Protein AF-A2ICV4-F1 (af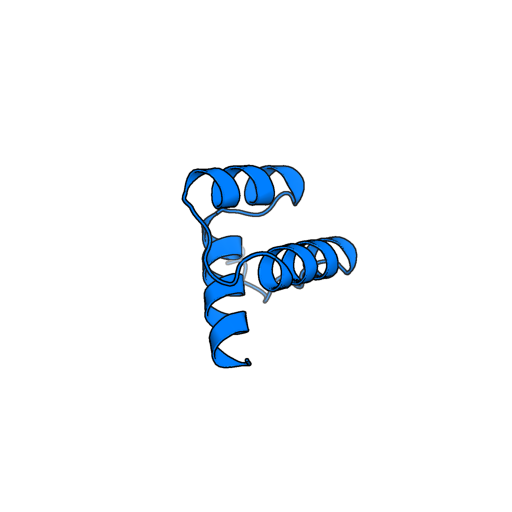db_monomer)

Nearest PDB structures (foldseek):
  2r5z-assembly1_A  TM=9.123E-01  e=1.590E-06  Drosophila melanogaster
  1b72-assembly1_A  TM=9.574E-01  e=3.568E-05  Homo sapiens
  5zjr-assembly1_A  TM=9.208E-01  e=4.968E-05  Drosophila melanogaster
  1p7j-assembly1_A  TM=9.521E-01  e=1.341E-04  Drosophila melanogaster
  1enh-assembly1_A  TM=9.420E-01  e=1.635E-04  Drosophila melanogaster

Organism: Megalobrama amblycephala (NCBI:txid75352)

Radius of gyration: 12.44 Å; Cα contacts (8 Å, |Δi|>4): 23; chains: 1; bounding box: 22×36×31 Å

Secondary structure (DSSP, 8-state):
--------PPPPHHHHHHHHHHHHH-SS--HHHHHHHHHHTT--HHHHHHHHHHHHHT-

Sequence (59 aa):
GAVRKRGRQTYSRYQTLELEIEFHFNRYLSRRRRIEIAHALCLTERQIKIWFQNRRMKW

pLDDT: mean 89.4, std 15.73, range [38.25, 98.06]

Structure (mmCIF, N/C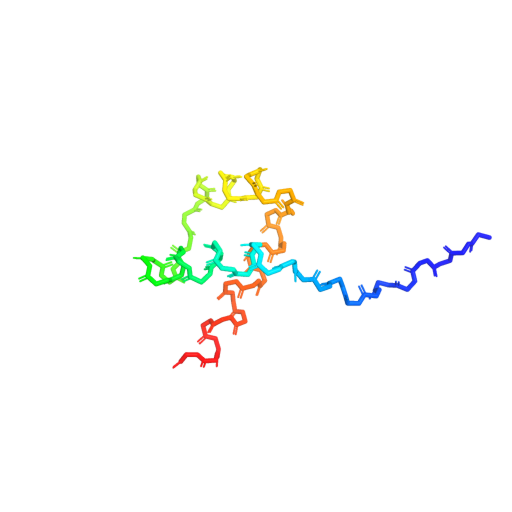A/C/O backbone):
data_AF-A2ICV4-F1
#
_entry.id   AF-A2ICV4-F1
#
loop_
_atom_site.group_PDB
_atom_site.id
_atom_site.type_symbol
_atom_site.label_atom_id
_atom_site.label_alt_id
_atom_site.label_comp_id
_atom_site.label_asym_id
_atom_site.label_entity_id
_atom_site.label_seq_id
_atom_site.pdbx_PDB_ins_code
_atom_site.Cartn_x
_atom_site.Cartn_y
_atom_site.Cartn_z
_atom_site.occupancy
_atom_site.B_iso_or_equiv
_atom_site.auth_seq_id
_atom_site.auth_comp_id
_atom_site.auth_asym_id
_atom_site.auth_atom_id
_atom_site.pdbx_PDB_model_num
ATOM 1 N N . GLY A 1 1 ? -6.502 23.853 18.244 1.00 38.25 1 GLY A N 1
ATOM 2 C CA . GLY A 1 1 ? -6.391 23.062 17.003 1.00 38.25 1 GLY A CA 1
ATOM 3 C C . GLY A 1 1 ? -5.765 21.726 17.323 1.00 38.25 1 GLY A C 1
ATOM 4 O O . GLY A 1 1 ? -4.585 21.685 17.636 1.00 38.25 1 GLY A O 1
ATOM 5 N N . ALA A 1 2 ? -6.553 20.651 17.350 1.00 43.34 2 ALA A N 1
ATOM 6 C CA . ALA A 1 2 ? -6.045 19.336 17.722 1.00 43.34 2 ALA A CA 1
ATOM 7 C C . ALA A 1 2 ? -5.163 18.783 16.596 1.00 43.34 2 ALA A C 1
ATOM 9 O O . ALA A 1 2 ? -5.658 18.388 15.540 1.00 43.34 2 ALA A O 1
ATOM 10 N N . VAL A 1 3 ? -3.851 18.749 16.834 1.00 53.25 3 VAL A N 1
ATOM 11 C CA . VAL A 1 3 ? -2.906 17.930 16.075 1.00 53.25 3 VAL A CA 1
ATOM 12 C C . VAL A 1 3 ? -3.400 16.490 16.177 1.00 53.25 3 VAL A C 1
ATOM 14 O O . VAL A 1 3 ? -3.199 15.813 17.186 1.00 53.25 3 VAL A O 1
ATOM 17 N N . ARG A 1 4 ? -4.108 16.023 15.142 1.00 53.94 4 ARG A N 1
ATOM 18 C CA . ARG A 1 4 ? -4.434 14.610 14.975 1.00 53.94 4 ARG A CA 1
ATOM 19 C C . ARG A 1 4 ? -3.104 13.885 14.832 1.00 53.94 4 ARG A C 1
ATOM 21 O O . ARG A 1 4 ? -2.548 13.811 13.737 1.00 53.94 4 ARG A O 1
ATOM 28 N N . LYS A 1 5 ? -2.580 13.369 15.951 1.00 51.88 5 LYS A N 1
ATOM 29 C CA . LYS A 1 5 ? -1.586 12.293 15.950 1.00 51.88 5 LYS A CA 1
ATOM 30 C C . LYS A 1 5 ? -2.034 11.331 14.853 1.00 51.88 5 LYS A C 1
ATOM 32 O O . LYS A 1 5 ? -3.189 10.906 14.878 1.00 51.88 5 LYS A O 1
ATOM 37 N N . ARG A 1 6 ? -1.179 11.065 13.857 1.00 58.94 6 ARG A N 1
ATOM 38 C CA . ARG A 1 6 ? -1.409 10.044 12.823 1.00 58.94 6 ARG A CA 1
ATOM 39 C C . ARG A 1 6 ? -1.488 8.696 13.541 1.00 58.94 6 ARG A C 1
ATOM 41 O O . ARG A 1 6 ? -0.514 7.956 13.608 1.00 58.94 6 ARG A O 1
ATOM 48 N N . GLY A 1 7 ? -2.630 8.437 14.173 1.00 53.91 7 GLY A N 1
ATOM 49 C CA . GLY A 1 7 ? -2.958 7.163 14.769 1.00 53.91 7 GLY A CA 1
ATOM 50 C C . GLY A 1 7 ? -2.831 6.139 13.664 1.00 53.91 7 GLY A C 1
ATOM 51 O O . GLY A 1 7 ? -3.209 6.397 12.518 1.00 53.91 7 GLY A O 1
ATOM 52 N N . ARG A 1 8 ? -2.213 5.011 13.987 1.00 62.62 8 ARG A N 1
ATOM 53 C CA . ARG A 1 8 ? -2.091 3.897 13.064 1.00 62.62 8 ARG A CA 1
ATOM 54 C C . ARG A 1 8 ? -3.504 3.483 12.669 1.00 62.62 8 ARG A C 1
ATOM 56 O O . A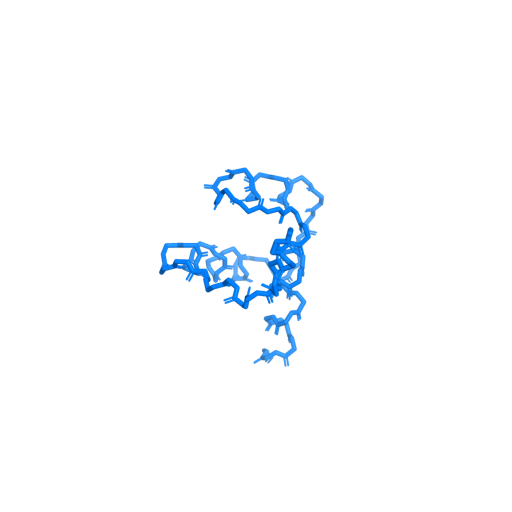RG A 1 8 ? -4.191 2.832 13.447 1.00 62.62 8 ARG A O 1
ATOM 63 N N . GLN A 1 9 ? -3.952 3.918 11.498 1.00 70.69 9 GLN A N 1
ATOM 64 C CA . GLN A 1 9 ? -5.248 3.510 10.993 1.00 70.69 9 GLN A CA 1
ATOM 65 C C . GLN A 1 9 ? -5.138 2.031 10.641 1.00 70.69 9 GLN A C 1
ATOM 67 O O . GLN A 1 9 ? -4.286 1.636 9.841 1.00 70.69 9 GLN A O 1
ATOM 72 N N . THR A 1 10 ? -5.932 1.213 11.319 1.00 86.06 10 THR A N 1
ATOM 73 C CA . THR A 1 10 ? -6.041 -0.210 11.028 1.00 86.06 10 THR A CA 1
ATOM 74 C C . THR A 1 10 ? -6.895 -0.380 9.778 1.00 86.06 10 THR A C 1
ATOM 76 O O . THR A 1 10 ? -7.933 0.264 9.630 1.00 86.06 10 THR A O 1
ATOM 79 N N . TYR A 1 11 ? -6.434 -1.218 8.851 1.00 93.12 11 TYR A N 1
ATOM 80 C CA . TYR A 1 11 ? -7.243 -1.609 7.702 1.00 93.12 11 TYR A CA 1
ATOM 81 C C . TYR A 1 11 ? -8.384 -2.505 8.181 1.00 93.12 11 TYR A C 1
ATOM 83 O O . TYR A 1 11 ? -8.203 -3.305 9.104 1.00 93.12 11 TYR A O 1
ATOM 91 N N . SER A 1 12 ? -9.558 -2.380 7.565 1.00 95.69 12 SER A N 1
ATOM 92 C CA . SER A 1 12 ? -10.664 -3.293 7.847 1.00 95.69 12 SER A CA 1
ATOM 93 C C . SER A 1 12 ? -10.303 -4.725 7.432 1.00 95.69 12 SER A C 1
ATOM 95 O O . SER A 1 12 ? -9.364 -4.958 6.659 1.00 95.69 12 SER A O 1
ATOM 97 N N . ARG A 1 13 ? -11.067 -5.709 7.922 1.00 95.19 13 ARG A N 1
ATOM 98 C CA . ARG A 1 13 ? -10.896 -7.112 7.511 1.00 95.19 13 ARG A CA 1
ATOM 99 C C . ARG A 1 13 ? -11.037 -7.269 5.995 1.00 95.19 13 ARG A C 1
ATOM 101 O O . ARG A 1 13 ? -10.228 -7.961 5.391 1.00 95.19 13 ARG A O 1
ATOM 108 N N . TYR A 1 14 ? -12.009 -6.577 5.401 1.00 96.50 14 TYR A N 1
ATOM 109 C CA . TYR A 1 14 ? -12.229 -6.557 3.955 1.00 96.50 14 TYR A CA 1
ATOM 110 C C . TYR A 1 14 ? -11.032 -5.959 3.205 1.00 96.50 14 TYR A C 1
ATOM 112 O O . TYR A 1 14 ? -10.477 -6.606 2.327 1.00 96.50 14 TYR A O 1
ATOM 120 N N . GLN A 1 15 ? -10.557 -4.776 3.615 1.00 97.19 15 GLN A N 1
ATOM 121 C CA . GLN A 1 15 ? -9.387 -4.144 2.994 1.00 97.19 15 GLN A CA 1
ATOM 122 C C . GLN A 1 15 ? -8.146 -5.038 3.072 1.00 97.19 15 GLN A C 1
ATOM 124 O O . GLN A 1 15 ? -7.401 -5.149 2.107 1.00 97.19 15 GLN A O 1
ATOM 129 N N . THR A 1 16 ? -7.923 -5.685 4.218 1.00 96.69 16 THR A N 1
ATOM 130 C CA . THR A 1 16 ? -6.784 -6.591 4.402 1.00 96.69 16 THR A CA 1
ATOM 131 C C . THR A 1 16 ? -6.893 -7.820 3.502 1.00 96.69 16 THR A C 1
ATOM 133 O O . THR A 1 16 ? -5.903 -8.192 2.885 1.00 96.69 16 THR A O 1
ATOM 136 N N . LEU A 1 1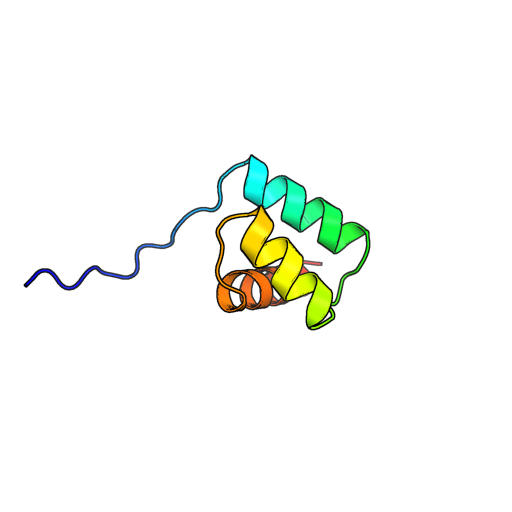7 ? -8.081 -8.423 3.400 1.00 97.38 17 LEU A N 1
ATOM 137 C CA . LEU A 1 17 ? -8.322 -9.582 2.543 1.00 97.38 17 LEU A CA 1
ATOM 138 C C . LEU A 1 17 ? -8.027 -9.262 1.072 1.00 97.38 17 LEU A C 1
ATOM 140 O O . LEU A 1 17 ? -7.235 -9.962 0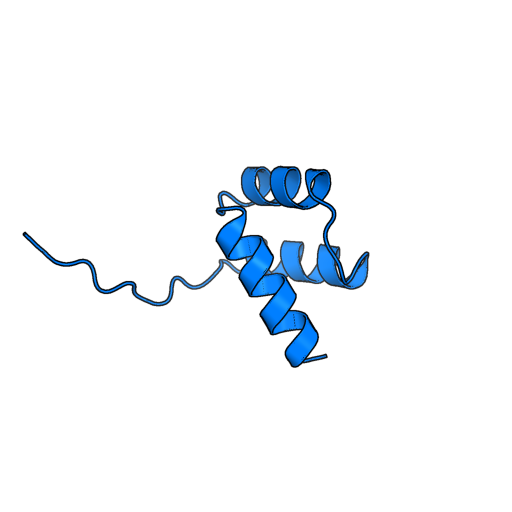.453 1.00 97.38 17 LEU A O 1
ATOM 144 N N . GLU A 1 18 ? -8.588 -8.174 0.546 1.00 98.00 18 GLU A N 1
ATOM 145 C CA . GLU A 1 18 ? -8.383 -7.767 -0.850 1.00 98.00 18 GLU A CA 1
ATOM 146 C C . GLU A 1 18 ? -6.908 -7.454 -1.154 1.00 98.00 18 GLU A C 1
ATOM 148 O O . GLU A 1 18 ? -6.390 -7.813 -2.211 1.00 98.00 18 GLU A O 1
ATOM 153 N N . LEU A 1 19 ? -6.192 -6.836 -0.206 1.00 97.56 19 LEU A N 1
ATOM 154 C CA . LEU A 1 19 ? -4.754 -6.584 -0.334 1.00 97.56 19 LEU A CA 1
ATOM 155 C C . LEU A 1 19 ? -3.931 -7.883 -0.362 1.00 97.56 19 LEU A C 1
ATOM 157 O O . LEU A 1 19 ? -2.988 -7.984 -1.146 1.00 97.56 19 LEU A O 1
ATOM 161 N N . GLU A 1 20 ? -4.270 -8.872 0.471 1.00 97.69 20 GLU A N 1
ATOM 162 C CA . GLU A 1 20 ? -3.612 -10.187 0.478 1.00 97.69 20 GLU A CA 1
ATOM 163 C C . GLU A 1 20 ? -3.904 -10.982 -0.800 1.00 97.69 20 GLU A C 1
ATOM 165 O O . GLU A 1 20 ? -2.983 -11.579 -1.360 1.00 97.69 20 GLU A O 1
ATOM 170 N N . ILE A 1 21 ? -5.148 -10.948 -1.294 1.00 97.00 21 ILE A N 1
ATOM 171 C CA . ILE A 1 21 ? -5.538 -11.577 -2.565 1.00 97.00 21 ILE A CA 1
ATOM 172 C C . ILE A 1 21 ? -4.712 -10.989 -3.708 1.00 97.00 21 ILE A C 1
ATOM 174 O O . ILE A 1 21 ? -4.071 -11.729 -4.457 1.00 97.00 21 ILE A O 1
ATOM 178 N N . GLU A 1 22 ? -4.664 -9.660 -3.814 1.00 97.44 22 GLU A N 1
ATOM 179 C CA . GLU A 1 22 ? -3.878 -9.012 -4.859 1.00 97.44 22 GLU A CA 1
ATOM 180 C C . GLU A 1 22 ? -2.386 -9.335 -4.727 1.00 97.44 22 GLU A C 1
ATOM 182 O O . GLU A 1 22 ? -1.721 -9.597 -5.725 1.00 97.44 22 GLU A O 1
ATOM 187 N N . PHE A 1 23 ? -1.839 -9.342 -3.508 1.00 97.25 23 PHE A N 1
ATOM 188 C CA . PHE A 1 23 ? -0.431 -9.663 -3.281 1.00 97.25 23 PHE A CA 1
ATOM 189 C C . PHE A 1 23 ? -0.073 -11.092 -3.690 1.00 97.25 23 PHE A C 1
ATOM 191 O O . PHE A 1 23 ? 1.018 -11.327 -4.217 1.00 97.25 23 PHE A O 1
ATOM 198 N N . HIS A 1 24 ? -0.984 -12.037 -3.450 1.00 96.19 24 HIS A N 1
ATOM 199 C CA . HIS A 1 24 ? -0.834 -13.419 -3.887 1.00 96.19 24 HIS A CA 1
ATOM 200 C C . HIS A 1 24 ? -0.832 -13.524 -5.416 1.00 96.19 24 HIS A C 1
ATOM 202 O O . HIS A 1 24 ? -0.019 -14.259 -5.974 1.00 96.19 24 HIS A O 1
ATOM 208 N N . PHE A 1 25 ? -1.686 -12.748 -6.090 1.00 95.62 25 PHE A N 1
ATOM 209 C CA . PHE A 1 25 ? -1.719 -12.674 -7.549 1.00 95.62 25 PHE A CA 1
ATOM 210 C C . PHE A 1 25 ? -0.463 -12.002 -8.128 1.00 95.62 25 PHE A C 1
ATOM 212 O O . PHE A 1 25 ? 0.136 -12.501 -9.080 1.00 95.62 25 PHE A O 1
ATOM 219 N N . ASN A 1 26 ? -0.032 -10.879 -7.548 1.00 93.88 26 ASN A N 1
ATOM 220 C CA . ASN A 1 26 ? 1.170 -10.165 -7.957 1.00 93.88 26 ASN A CA 1
ATOM 221 C C . ASN A 1 26 ? 1.824 -9.406 -6.788 1.00 93.88 26 ASN A C 1
ATOM 223 O O . ASN A 1 26 ? 1.291 -8.431 -6.260 1.00 93.88 26 ASN A O 1
ATOM 227 N N . ARG A 1 27 ? 3.067 -9.776 -6.454 1.00 94.69 27 ARG A N 1
ATOM 228 C CA . ARG A 1 27 ? 3.844 -9.156 -5.361 1.00 94.69 27 ARG A CA 1
ATOM 229 C C . ARG A 1 27 ? 4.265 -7.698 -5.640 1.00 94.69 27 ARG A C 1
ATOM 231 O O . ARG A 1 27 ? 4.710 -6.993 -4.720 1.00 94.69 27 ARG A O 1
ATOM 238 N N . TYR A 1 28 ? 4.136 -7.227 -6.885 1.00 96.31 28 TYR A N 1
ATOM 239 C CA . TYR A 1 28 ? 4.494 -5.876 -7.323 1.00 96.31 28 TYR A CA 1
ATOM 240 C C . TYR A 1 28 ? 3.354 -5.209 -8.095 1.00 96.31 28 TYR A C 1
ATOM 242 O O . TYR A 1 28 ? 2.911 -5.678 -9.135 1.00 96.31 28 TYR A O 1
ATOM 250 N N . LEU A 1 29 ? 2.926 -4.035 -7.635 1.00 94.75 29 LEU A N 1
ATOM 251 C CA . LEU A 1 29 ? 1.861 -3.291 -8.301 1.00 94.75 29 LEU A CA 1
ATOM 252 C C . LEU A 1 29 ? 2.372 -2.430 -9.454 1.00 94.75 29 LEU A C 1
ATOM 254 O O . LEU A 1 29 ? 3.248 -1.577 -9.271 1.00 94.75 29 LEU A O 1
ATOM 258 N N . SER A 1 30 ? 1.703 -2.547 -10.601 1.00 96.62 30 SER A N 1
ATOM 259 C CA . SER A 1 30 ? 1.752 -1.529 -11.649 1.00 96.62 30 SER A CA 1
ATOM 260 C C . SER A 1 30 ? 1.061 -0.236 -11.187 1.00 96.62 30 SER A C 1
ATOM 262 O O . SER A 1 30 ? 0.283 -0.222 -10.227 1.00 96.62 30 SE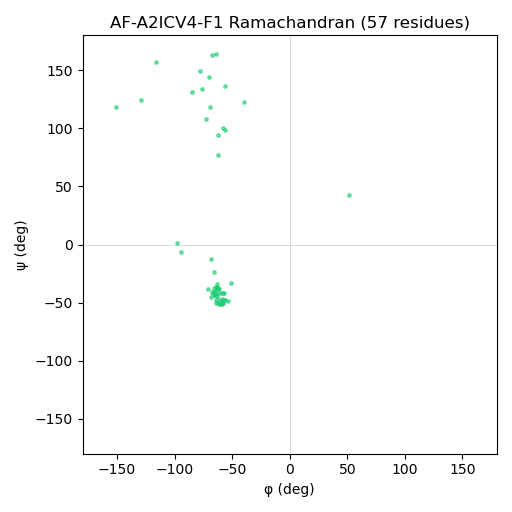R A O 1
ATOM 264 N N . ARG A 1 31 ? 1.327 0.884 -11.874 1.00 96.38 31 ARG A N 1
ATOM 265 C CA . ARG A 1 31 ? 0.655 2.162 -11.578 1.00 96.38 31 ARG A CA 1
ATOM 266 C C . ARG A 1 31 ? -0.861 2.047 -11.716 1.00 96.38 31 ARG A C 1
ATOM 268 O O . ARG A 1 31 ? -1.569 2.475 -10.813 1.00 96.38 31 ARG A O 1
ATOM 275 N N . ARG A 1 32 ? -1.335 1.450 -12.814 1.00 97.31 32 ARG A N 1
ATOM 276 C CA . ARG A 1 32 ? -2.769 1.296 -13.083 1.00 97.31 32 ARG A CA 1
ATOM 277 C C . ARG A 1 32 ? -3.451 0.508 -11.968 1.00 97.31 32 ARG A C 1
ATOM 279 O O . ARG A 1 32 ? -4.419 0.986 -11.389 1.00 97.31 32 ARG A O 1
ATOM 286 N N . ARG A 1 33 ? -2.874 -0.637 -11.592 1.00 97.12 33 ARG A N 1
ATOM 287 C CA . ARG A 1 33 ? -3.471 -1.513 -10.583 1.00 97.12 33 ARG A CA 1
ATOM 288 C C . ARG A 1 33 ? -3.509 -0.875 -9.196 1.00 97.12 33 A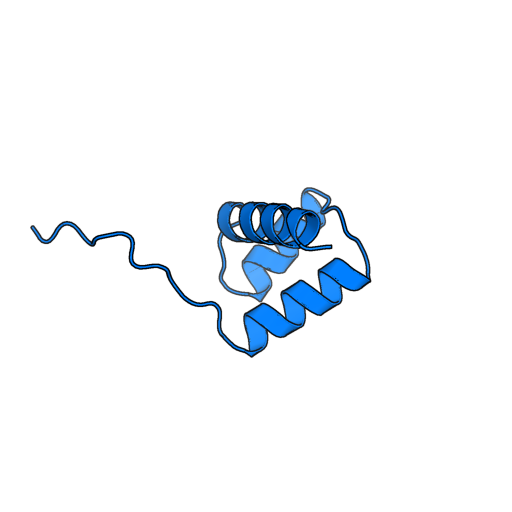RG A C 1
ATOM 290 O O . ARG A 1 33 ? -4.494 -0.994 -8.479 1.00 97.12 33 ARG A O 1
ATOM 297 N N . ARG A 1 34 ? -2.465 -0.122 -8.839 1.00 97.94 34 ARG A N 1
ATOM 298 C CA . ARG A 1 34 ? -2.443 0.652 -7.591 1.00 97.94 34 ARG A CA 1
ATOM 299 C C . ARG A 1 34 ? -3.580 1.675 -7.519 1.00 97.94 34 ARG A C 1
ATOM 301 O O . ARG A 1 34 ? -4.169 1.807 -6.452 1.00 97.94 34 ARG A O 1
ATOM 308 N N . ILE A 1 35 ? -3.870 2.377 -8.617 1.00 98.06 35 ILE A N 1
ATOM 309 C CA . ILE A 1 35 ? -4.979 3.341 -8.688 1.00 98.06 35 ILE A CA 1
ATOM 310 C C . ILE A 1 35 ? -6.314 2.606 -8.515 1.00 98.06 35 ILE A C 1
ATOM 312 O O . ILE A 1 35 ? -7.096 2.974 -7.644 1.00 98.06 35 ILE A O 1
ATOM 316 N N . GLU A 1 36 ? -6.543 1.528 -9.269 1.00 97.88 36 GLU A N 1
ATOM 317 C CA . GLU A 1 36 ? -7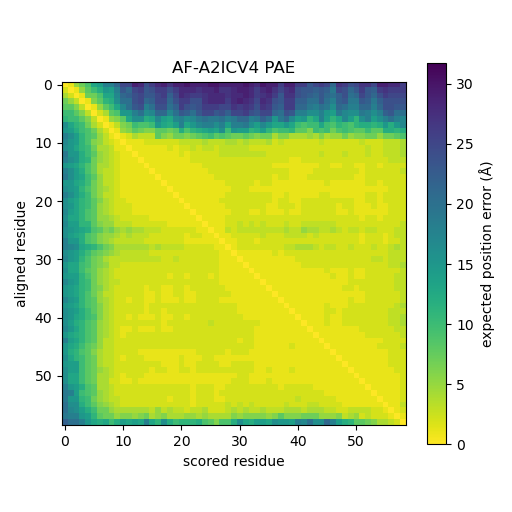.779 0.730 -9.196 1.00 97.88 36 GLU A CA 1
ATOM 318 C C . GLU A 1 36 ? -8.081 0.258 -7.762 1.00 97.88 36 GLU A C 1
ATOM 320 O O . GLU A 1 36 ? -9.180 0.466 -7.252 1.00 97.88 36 GLU A O 1
ATOM 325 N N . ILE A 1 37 ? -7.087 -0.311 -7.074 1.00 97.31 37 ILE A N 1
ATOM 326 C CA . ILE A 1 37 ? -7.252 -0.834 -5.709 1.00 97.31 37 ILE A CA 1
ATOM 327 C C . ILE A 1 37 ? -7.428 0.295 -4.692 1.00 97.31 37 ILE A C 1
ATOM 329 O O . ILE A 1 37 ? -8.219 0.169 -3.760 1.00 97.31 37 ILE A O 1
ATOM 333 N N . ALA A 1 38 ? -6.706 1.406 -4.860 1.00 97.75 38 ALA A N 1
ATOM 334 C CA . ALA A 1 38 ? -6.864 2.583 -4.011 1.00 97.75 38 ALA A CA 1
ATOM 335 C C . ALA A 1 38 ? -8.321 3.079 -4.031 1.00 97.75 38 ALA A C 1
ATOM 337 O O . ALA A 1 38 ? -8.922 3.261 -2.971 1.00 97.75 38 ALA A O 1
ATOM 338 N N . HIS A 1 39 ? -8.912 3.201 -5.224 1.00 97.69 39 HIS A N 1
ATOM 339 C CA . HIS A 1 39 ? -10.319 3.568 -5.374 1.00 97.69 39 HIS A CA 1
ATOM 340 C C . HIS A 1 39 ? -11.266 2.512 -4.791 1.00 97.69 39 HIS A C 1
ATOM 342 O O . HIS A 1 39 ? -12.151 2.871 -4.018 1.00 97.69 39 HIS A O 1
ATOM 348 N N . ALA A 1 40 ? -11.061 1.226 -5.096 1.00 97.31 40 ALA A N 1
ATOM 349 C CA . ALA A 1 40 ? -11.936 0.144 -4.635 1.00 97.31 40 ALA A CA 1
ATOM 350 C C . ALA A 1 40 ? -11.962 -0.013 -3.103 1.00 97.31 40 ALA A C 1
ATOM 352 O O . ALA A 1 40 ? -12.990 -0.358 -2.526 1.00 97.31 40 ALA A O 1
ATOM 353 N N . LEU A 1 41 ? -10.835 0.246 -2.435 1.00 97.12 41 LEU A N 1
ATOM 354 C CA . LEU A 1 41 ? -10.693 0.081 -0.987 1.00 97.12 41 LEU A CA 1
ATOM 355 C C . LEU A 1 41 ? -10.859 1.382 -0.197 1.00 97.12 41 LEU A C 1
ATOM 357 O O . LEU A 1 41 ? -10.714 1.357 1.028 1.00 97.12 41 LEU A O 1
ATOM 361 N N . CYS A 1 42 ? -11.135 2.506 -0.866 1.00 96.50 42 CYS A N 1
ATOM 362 C CA . CYS A 1 42 ? -11.134 3.842 -0.263 1.00 96.50 42 CYS A CA 1
ATOM 363 C C . CYS A 1 42 ? -9.827 4.130 0.504 1.00 96.50 42 CYS A C 1
ATOM 365 O O . CYS A 1 42 ? -9.830 4.653 1.621 1.00 96.50 42 CYS A O 1
ATOM 367 N N . LEU A 1 43 ? -8.696 3.753 -0.094 1.00 95.88 43 LEU A N 1
ATOM 368 C CA . LEU A 1 43 ? -7.350 3.985 0.422 1.00 95.88 43 LEU A CA 1
ATOM 369 C C . LEU A 1 43 ? -6.585 4.905 -0.524 1.00 95.88 43 LEU A C 1
ATOM 371 O O . LEU A 1 43 ? -6.863 4.997 -1.711 1.00 95.88 43 LEU A O 1
ATOM 375 N N . THR A 1 44 ? -5.562 5.577 -0.015 1.00 96.62 44 THR A N 1
ATOM 376 C CA . THR A 1 44 ? -4.650 6.343 -0.872 1.00 96.62 44 THR A CA 1
ATOM 377 C C . THR A 1 44 ? -3.657 5.416 -1.571 1.00 96.62 44 THR A C 1
ATOM 379 O O . THR A 1 44 ? -3.187 4.441 -0.981 1.00 96.62 44 THR A O 1
ATOM 382 N N . GLU A 1 45 ? -3.212 5.773 -2.780 1.00 97.31 45 GLU A N 1
ATOM 383 C CA . GLU A 1 45 ? -2.130 5.052 -3.474 1.00 97.31 45 GLU A CA 1
ATOM 384 C C . GLU A 1 45 ? -0.880 4.871 -2.593 1.00 97.31 45 GLU A C 1
ATOM 386 O O . GLU A 1 45 ? -0.186 3.854 -2.667 1.00 97.31 45 GLU A O 1
ATOM 391 N N . ARG A 1 46 ? -0.599 5.849 -1.721 1.00 95.81 46 ARG A N 1
ATOM 392 C CA . ARG A 1 46 ? 0.504 5.792 -0.757 1.00 95.81 46 ARG A CA 1
ATOM 393 C C . ARG A 1 46 ? 0.311 4.672 0.267 1.00 95.81 46 ARG A C 1
ATOM 395 O O . ARG A 1 46 ? 1.275 3.967 0.554 1.00 95.81 46 ARG A O 1
ATOM 402 N N . GLN A 1 47 ? -0.891 4.506 0.818 1.00 96.00 47 GLN A N 1
ATOM 403 C CA . GLN A 1 47 ? -1.202 3.420 1.757 1.00 96.00 47 GLN A CA 1
ATOM 404 C C . GLN A 1 47 ? -1.050 2.055 1.088 1.00 96.00 47 GLN A C 1
ATOM 406 O O . GLN A 1 47 ? -0.387 1.186 1.650 1.00 96.00 47 GLN A O 1
ATOM 411 N N . ILE A 1 48 ? -1.559 1.913 -0.140 1.00 97.06 48 ILE A N 1
ATOM 412 C CA . ILE A 1 48 ? -1.388 0.700 -0.947 1.00 97.06 48 ILE A CA 1
ATOM 413 C C . ILE A 1 48 ? 0.105 0.402 -1.157 1.00 97.06 48 ILE A C 1
ATOM 415 O O . ILE A 1 48 ? 0.577 -0.694 -0.859 1.00 97.06 48 ILE A O 1
ATOM 419 N N . LYS A 1 49 ? 0.891 1.399 -1.591 1.00 96.50 49 LYS A N 1
ATOM 420 C CA . LYS A 1 49 ? 2.341 1.253 -1.804 1.00 96.50 49 LYS A CA 1
ATOM 421 C C . LYS A 1 49 ? 3.069 0.797 -0.535 1.00 96.50 49 LYS A C 1
ATOM 423 O O . LYS A 1 49 ? 3.876 -0.128 -0.606 1.00 96.50 49 LYS A O 1
ATOM 428 N N . ILE A 1 50 ? 2.789 1.434 0.604 1.00 95.88 50 ILE A N 1
ATOM 429 C CA . ILE A 1 50 ? 3.412 1.102 1.894 1.00 95.88 50 ILE A CA 1
ATOM 430 C C . ILE A 1 50 ? 3.015 -0.305 2.340 1.00 95.88 50 ILE A C 1
ATOM 432 O O . ILE A 1 50 ? 3.870 -1.055 2.805 1.00 95.88 50 ILE A O 1
ATOM 436 N N . TRP A 1 51 ? 1.744 -0.686 2.186 1.00 96.19 51 TRP A N 1
ATOM 437 C CA . TRP A 1 51 ? 1.291 -2.026 2.547 1.00 96.19 51 TRP A CA 1
ATOM 438 C C . TRP A 1 51 ? 2.023 -3.092 1.724 1.00 96.19 51 TRP A C 1
ATOM 440 O O . TRP A 1 51 ? 2.606 -3.996 2.311 1.00 96.19 51 TRP A O 1
ATOM 450 N N . PHE A 1 52 ? 2.117 -2.929 0.399 1.00 97.25 52 PHE A N 1
ATOM 451 C CA . PHE A 1 52 ? 2.841 -3.870 -0.468 1.00 97.25 52 PHE A CA 1
ATOM 452 C C . PHE A 1 52 ? 4.338 -3.936 -0.142 1.00 97.25 52 PHE A C 1
ATOM 454 O O . PHE A 1 52 ? 4.932 -5.010 -0.180 1.00 97.25 52 PHE A O 1
ATOM 461 N N . GLN A 1 53 ? 4.963 -2.804 0.198 1.00 96.75 53 GLN 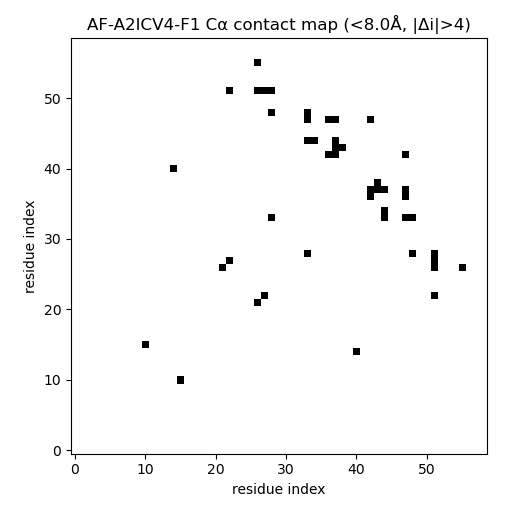A N 1
ATOM 462 C CA . GLN A 1 53 ? 6.353 -2.777 0.668 1.00 96.75 53 GLN A CA 1
ATOM 463 C C . GLN A 1 53 ? 6.525 -3.576 1.964 1.00 96.75 53 GLN A C 1
ATOM 465 O O . GLN A 1 53 ? 7.368 -4.467 2.021 1.00 96.75 53 GLN A O 1
ATOM 470 N N . ASN A 1 54 ? 5.692 -3.312 2.970 1.00 95.56 54 ASN A N 1
ATOM 471 C CA . ASN A 1 54 ? 5.737 -4.020 4.248 1.00 95.56 54 ASN A CA 1
ATOM 472 C C . ASN A 1 54 ? 5.417 -5.509 4.099 1.00 95.56 54 ASN A C 1
ATOM 474 O O . ASN A 1 54 ? 5.997 -6.332 4.804 1.00 95.56 54 ASN A O 1
ATOM 478 N N . ARG A 1 55 ? 4.496 -5.862 3.196 1.00 96.50 55 ARG A N 1
ATOM 479 C CA . ARG A 1 55 ? 4.104 -7.250 2.970 1.00 96.50 55 ARG A CA 1
ATOM 480 C C . ARG A 1 55 ? 5.242 -8.064 2.367 1.00 96.50 55 ARG A C 1
ATOM 482 O O . ARG A 1 55 ? 5.471 -9.166 2.848 1.00 96.50 55 ARG A O 1
ATOM 489 N N . ARG A 1 56 ? 5.990 -7.499 1.408 1.00 95.69 56 ARG A N 1
ATOM 490 C CA . ARG A 1 56 ? 7.199 -8.135 0.853 1.00 95.69 56 ARG A CA 1
ATOM 491 C C . ARG A 1 56 ? 8.290 -8.356 1.892 1.00 95.69 56 ARG A C 1
ATOM 493 O O . ARG A 1 56 ? 8.934 -9.381 1.839 1.00 95.69 56 ARG A O 1
ATOM 500 N N . MET A 1 57 ? 8.486 -7.429 2.830 1.00 94.88 57 MET A N 1
ATOM 501 C CA . MET A 1 57 ? 9.496 -7.602 3.887 1.00 94.88 57 MET A CA 1
ATOM 502 C C . MET A 1 57 ? 9.176 -8.752 4.852 1.00 94.88 57 MET A C 1
ATOM 504 O O . MET A 1 57 ? 10.067 -9.237 5.536 1.00 94.88 57 MET A O 1
ATOM 508 N N . LYS A 1 58 ? 7.897 -9.131 4.965 1.00 88.12 58 LYS A N 1
ATOM 509 C CA . LYS A 1 58 ? 7.429 -10.231 5.821 1.00 88.12 58 LYS A CA 1
ATOM 510 C C . LYS A 1 58 ? 7.300 -11.567 5.084 1.00 88.12 58 LYS A C 1
ATOM 512 O O . LYS A 1 58 ? 6.908 -12.542 5.720 1.00 88.12 58 LYS A O 1
ATOM 517 N N . TRP A 1 59 ? 7.478 -11.569 3.767 1.00 76.50 59 TRP A N 1
ATOM 518 C CA . TRP A 1 59 ? 7.417 -12.759 2.923 1.00 76.50 59 TRP A CA 1
ATOM 519 C C . TRP A 1 59 ? 8.836 -13.277 2.724 1.00 76.50 59 TRP A C 1
ATOM 521 O O . TRP A 1 59 ? 9.001 -14.511 2.757 1.00 76.50 59 TRP A O 1
#

Solvent-accessible surface area (backbone atoms only — not comparable to full-atom values): 3691 Å² total; per-residue (Å²): 132,85,80,75,70,84,64,84,78,76,73,51,73,66,50,49,50,55,52,50,54,47,39,72,77,44,78,69,79,52,72,69,57,39,51,55,51,14,64,75,60,76,44,52,55,65,57,55,52,51,51,48,52,56,50,58,76,75,104

Foldseek 3Di:
DDPPPPPPDDQDPVLVVVLVVVCVVPLDDDPVRLVVSCVVRVHDSVVSVVVSVVVVVVD

Mean predicted aligned error: 5.49 Å

InterPro domains:
  IPR001356 Homeodomain [PF00046] (5-59)
  IPR001356 Homeodomain [PS50071] (2-59)
  IPR001356 Homeodomain [SM00389] (4-59)
  IPR001356 Homeodomain [cd00086] (5-59)
  IPR009057 Homedomain-like superfamily [SSF46689] (4-59)
  IPR020479 Homeodomain, metazoa [PR00024] (26-37)
  IPR020479 Homeodomain, metazoa [PR00024] (41-51)
  IPR020479 Homeodomain, metazoa [PR00024] (51-59)
  IPR050296 Antennapedia-type homeobox [PTHR45659] (2-59)